Protein AF-A0A6A7LJF3-F1 (afdb_monomer_lite)

Foldseek 3Di:
DLLQLLVQQCVQLVVDPVSFHDLVSSCVRSVDDPVVSVVSQVVCVVVVQFDVDRTHGDPVVVVVNVVVVVVVVVVVVCCVVPVVDDPPPPVVPD

Radius of gyration: 15.18 Å; chains: 1; bounding box: 38×27×36 Å

pLDDT: mean 86.91, std 12.48, range [41.16, 97.69]

Sequence (94 aa):
MYNDILKAIVDEIRHDDDNVAKPTRVQLRSNLAYDKLARYLDELENKRMILQSPLFITEKGKDFLQDYDRISNFILEMGIKYLDLPTDEMKRGV

Secondary structure (DSSP, 8-state):
-HHHHHHHHHHHHHT-TTS-B-HHHHHHHHT--HHHHHHHHHHHHHTTSEETTTBEE-HHHHHHHHHHHHHHHHHHHHHHHHH---TTSGGG--

Structure (mmCIF, N/CA/C/O backbone):
data_AF-A0A6A7LJF3-F1
#
_entry.id   AF-A0A6A7LJF3-F1
#
loop_
_atom_site.group_PDB
_atom_site.id
_atom_site.type_symbol
_atom_site.label_atom_id
_atom_site.label_alt_id
_atom_site.label_comp_id
_atom_site.label_asym_id
_atom_site.label_entity_id
_atom_site.label_seq_id
_atom_site.pdbx_PDB_ins_code
_atom_site.Cartn_x
_atom_site.Cartn_y
_atom_site.Cartn_z
_atom_site.occupancy
_atom_site.B_iso_or_equiv
_atom_site.auth_seq_id
_atom_site.auth_comp_id
_atom_site.auth_asym_id
_atom_site.auth_atom_id
_atom_site.pdbx_PDB_model_num
ATOM 1 N N . MET A 1 1 ? 1.810 -6.028 -5.600 1.00 83.06 1 MET A N 1
ATOM 2 C CA . MET A 1 1 ? 0.611 -6.406 -4.818 1.00 83.06 1 MET A CA 1
ATOM 3 C C . MET A 1 1 ? 0.574 -5.772 -3.427 1.00 83.06 1 MET A C 1
ATOM 5 O O . MET A 1 1 ? -0.306 -4.957 -3.211 1.00 83.06 1 MET A O 1
ATOM 9 N N . TYR A 1 2 ? 1.499 -6.056 -2.490 1.00 91.62 2 TYR A N 1
ATOM 10 C CA . TYR A 1 2 ? 1.509 -5.349 -1.185 1.00 91.62 2 TYR A CA 1
ATOM 11 C C . TYR A 1 2 ? 1.695 -3.834 -1.324 1.00 91.62 2 TYR A C 1
ATOM 13 O O . TYR A 1 2 ? 0.957 -3.072 -0.711 1.00 91.62 2 TYR A O 1
ATOM 21 N N . ASN A 1 3 ? 2.654 -3.413 -2.157 1.00 92.62 3 ASN A N 1
ATOM 22 C CA . ASN A 1 3 ? 2.873 -2.007 -2.493 1.00 92.62 3 ASN A CA 1
ATOM 23 C C . ASN A 1 3 ? 1.579 -1.340 -2.990 1.00 92.62 3 ASN A C 1
ATOM 25 O O . ASN A 1 3 ? 1.212 -0.283 -2.501 1.00 92.62 3 ASN A O 1
ATOM 29 N N . ASP A 1 4 ? 0.856 -1.995 -3.896 1.00 91.62 4 ASP A N 1
ATOM 30 C CA . ASP A 1 4 ? -0.341 -1.431 -4.532 1.00 91.62 4 ASP A CA 1
ATOM 31 C C . ASP A 1 4 ? -1.488 -1.272 -3.526 1.00 91.62 4 ASP A C 1
ATOM 33 O O . ASP A 1 4 ? -2.185 -0.262 -3.531 1.00 91.62 4 ASP A O 1
ATOM 37 N N . ILE A 1 5 ? -1.641 -2.227 -2.600 1.00 94.44 5 ILE A N 1
ATOM 38 C CA . ILE A 1 5 ? -2.603 -2.126 -1.492 1.00 94.44 5 ILE A CA 1
ATOM 39 C C . ILE A 1 5 ? -2.214 -0.984 -0.547 1.00 94.44 5 ILE A C 1
ATOM 41 O O . ILE A 1 5 ? -3.065 -0.179 -0.179 1.00 94.44 5 ILE A O 1
ATOM 45 N N . LEU A 1 6 ? -0.939 -0.885 -0.163 1.00 95.12 6 LEU A N 1
ATOM 46 C CA . LEU A 1 6 ? -0.456 0.176 0.723 1.00 95.12 6 LEU A CA 1
ATOM 47 C C . LEU A 1 6 ? -0.606 1.563 0.079 1.00 95.12 6 LEU A C 1
ATOM 49 O O . LEU A 1 6 ? -1.091 2.480 0.738 1.00 95.12 6 LEU A O 1
ATOM 53 N N . LYS A 1 7 ? -0.278 1.710 -1.213 1.00 94.00 7 LYS A N 1
ATOM 54 C CA . LYS A 1 7 ? -0.521 2.940 -1.986 1.00 94.00 7 LYS A CA 1
ATOM 55 C C . LYS A 1 7 ? -2.013 3.265 -2.044 1.00 94.00 7 LYS A C 1
ATOM 57 O O . LYS A 1 7 ? -2.390 4.386 -1.727 1.00 94.00 7 LYS A O 1
ATOM 62 N N . ALA A 1 8 ? -2.869 2.279 -2.317 1.00 93.38 8 ALA A N 1
ATOM 63 C CA . ALA A 1 8 ? -4.320 2.465 -2.317 1.00 93.38 8 ALA A CA 1
ATOM 64 C C . ALA A 1 8 ? -4.874 2.912 -0.951 1.00 93.38 8 ALA A C 1
ATOM 66 O O . ALA A 1 8 ? -5.791 3.730 -0.915 1.00 93.38 8 ALA A O 1
ATOM 67 N N . ILE A 1 9 ? -4.323 2.411 0.162 1.00 94.00 9 ILE A N 1
ATOM 68 C CA . ILE A 1 9 ? -4.675 2.856 1.521 1.00 94.00 9 ILE A CA 1
ATOM 69 C C . ILE A 1 9 ? -4.261 4.316 1.730 1.00 94.00 9 ILE A C 1
ATOM 71 O O . ILE A 1 9 ? -5.078 5.112 2.184 1.00 94.00 9 ILE A O 1
ATOM 75 N N . VAL A 1 10 ? -3.023 4.685 1.381 1.00 93.38 10 VAL A N 1
ATOM 76 C CA . VAL A 1 10 ? -2.536 6.070 1.513 1.00 93.38 10 VAL A CA 1
ATOM 77 C C . VAL A 1 10 ? -3.355 7.029 0.658 1.00 93.38 10 VAL A C 1
ATOM 79 O O . VAL A 1 10 ? -3.751 8.090 1.136 1.00 93.38 10 VAL A O 1
ATOM 82 N N . ASP A 1 11 ? -3.624 6.661 -0.590 1.00 91.62 11 ASP A N 1
ATOM 83 C CA . ASP A 1 11 ? -4.405 7.487 -1.502 1.00 91.62 11 ASP A CA 1
ATOM 84 C C . ASP A 1 11 ? -5.831 7.656 -0.999 1.00 91.62 11 ASP A C 1
ATOM 86 O O . ASP A 1 11 ? -6.366 8.755 -1.052 1.00 91.62 11 ASP A O 1
ATOM 90 N N . GLU A 1 12 ? -6.449 6.605 -0.469 1.00 90.62 12 GLU A N 1
ATOM 91 C CA . GLU A 1 12 ? -7.785 6.710 0.102 1.00 90.62 12 GLU A CA 1
ATOM 92 C C . GLU A 1 12 ? -7.823 7.649 1.314 1.00 90.62 12 GLU A C 1
ATOM 94 O O . GLU A 1 12 ? -8.673 8.532 1.368 1.00 90.62 12 GLU A O 1
ATOM 99 N N . ILE A 1 13 ? -6.857 7.518 2.224 1.00 89.88 13 ILE A N 1
ATOM 100 C CA . ILE A 1 13 ? -6.717 8.366 3.415 1.00 89.88 13 ILE A CA 1
ATOM 101 C C . ILE A 1 13 ? -6.495 9.837 3.044 1.00 89.88 13 ILE A C 1
ATOM 103 O O . ILE A 1 13 ? -7.044 10.723 3.683 1.00 89.88 13 ILE A O 1
ATOM 107 N N . ARG A 1 14 ? -5.714 10.125 1.995 1.00 85.88 14 ARG A N 1
ATOM 108 C CA . ARG A 1 14 ? -5.443 11.503 1.542 1.00 85.88 14 ARG A CA 1
ATOM 109 C C . ARG A 1 14 ? -6.671 12.230 0.990 1.00 85.88 14 ARG A C 1
ATOM 111 O O . ARG A 1 14 ? -6.650 13.454 0.916 1.00 85.88 14 ARG A O 1
ATOM 118 N N . HIS A 1 15 ? -7.688 11.490 0.552 1.00 78.06 15 HIS A N 1
ATOM 119 C CA . HIS A 1 15 ? -8.908 12.035 -0.046 1.00 78.06 15 HIS A CA 1
ATOM 120 C C . HIS A 1 15 ? -10.125 11.944 0.892 1.00 78.06 15 HIS A C 1
ATOM 122 O O . HIS A 1 15 ? -11.243 12.198 0.442 1.00 78.06 15 HIS A O 1
ATOM 128 N N . ASP A 1 16 ? -9.933 11.544 2.151 1.00 76.31 16 ASP A N 1
ATOM 129 C CA . ASP A 1 16 ? -10.997 11.361 3.140 1.00 76.31 16 ASP A CA 1
ATOM 130 C C . ASP A 1 16 ? -10.637 12.112 4.436 1.00 76.31 16 ASP A C 1
ATOM 132 O O . ASP A 1 16 ? -9.522 11.989 4.943 1.00 76.31 16 ASP A O 1
ATOM 136 N N . ASP A 1 17 ? -11.569 12.909 4.962 1.00 71.69 17 ASP A N 1
ATOM 137 C CA . ASP A 1 17 ? -11.332 13.800 6.109 1.00 71.69 17 ASP A CA 1
ATOM 138 C C . ASP A 1 17 ? -11.076 13.034 7.420 1.00 71.69 17 ASP A C 1
ATOM 140 O O . ASP A 1 17 ? -10.434 13.555 8.335 1.00 71.69 17 ASP A O 1
ATOM 144 N N . ASP A 1 18 ? -11.520 11.775 7.503 1.00 74.88 18 ASP A N 1
ATOM 145 C CA . ASP A 1 18 ? -11.410 10.951 8.712 1.00 74.88 18 ASP A CA 1
ATOM 146 C C . ASP A 1 18 ? -10.030 10.283 8.869 1.00 74.88 18 ASP A C 1
ATOM 148 O O . ASP A 1 18 ? -9.772 9.606 9.866 1.00 74.88 18 ASP A O 1
ATOM 152 N N . ASN A 1 19 ? -9.127 10.452 7.892 1.00 79.06 19 ASN A N 1
ATOM 153 C CA . ASN A 1 19 ? -7.786 9.857 7.862 1.00 79.06 19 ASN A CA 1
ATOM 154 C C . ASN A 1 19 ? -7.788 8.312 8.021 1.00 79.06 19 ASN A C 1
ATOM 156 O O . ASN A 1 19 ? -6.816 7.705 8.480 1.00 79.06 19 ASN A O 1
ATOM 160 N N . VAL A 1 20 ? -8.895 7.671 7.632 1.00 85.94 20 VAL A N 1
ATOM 161 C CA . VAL A 1 20 ? -9.138 6.226 7.703 1.00 85.94 20 VAL A CA 1
ATOM 162 C C . VAL A 1 20 ? -9.517 5.716 6.320 1.00 85.94 20 VAL A C 1
ATOM 164 O O . VAL A 1 20 ? -10.413 6.245 5.666 1.00 85.94 20 VAL A O 1
ATOM 167 N N . ALA A 1 21 ? -8.870 4.641 5.877 1.00 89.25 21 ALA A N 1
ATOM 168 C CA . ALA A 1 21 ? -9.200 4.027 4.604 1.00 89.25 21 ALA A CA 1
ATOM 169 C C . ALA A 1 21 ? -10.475 3.181 4.707 1.00 89.25 21 ALA A C 1
ATOM 171 O O . ALA A 1 21 ? -10.657 2.384 5.628 1.00 89.25 21 ALA A O 1
ATOM 172 N N . LYS A 1 22 ? -11.343 3.279 3.699 1.00 90.25 22 LYS A N 1
ATOM 173 C CA . LYS A 1 22 ? -12.513 2.402 3.561 1.00 90.25 22 LYS A CA 1
ATOM 174 C C . LYS A 1 22 ? -12.110 1.137 2.789 1.00 90.25 22 LYS A C 1
ATOM 176 O O . LYS A 1 22 ? -11.741 1.263 1.617 1.00 90.25 22 LYS A O 1
ATOM 181 N N . PRO A 1 23 ? -12.217 -0.081 3.362 1.00 87.50 23 PRO A N 1
ATOM 182 C CA . PRO A 1 23 ? -11.752 -1.315 2.714 1.00 87.50 23 PRO A CA 1
ATOM 183 C C . PRO A 1 23 ? -12.321 -1.535 1.306 1.00 87.50 23 PRO A C 1
ATOM 185 O O . PRO A 1 23 ? -11.589 -1.909 0.394 1.00 87.50 23 PRO A O 1
ATOM 188 N N . THR A 1 24 ? -13.598 -1.209 1.085 1.00 87.31 24 THR A N 1
ATOM 189 C CA . THR A 1 24 ? -14.241 -1.303 -0.237 1.00 87.31 24 THR A CA 1
ATOM 190 C C . THR A 1 24 ? -13.601 -0.372 -1.272 1.00 87.31 24 THR A C 1
ATOM 192 O O . THR A 1 24 ? -13.458 -0.745 -2.434 1.00 87.31 24 THR A O 1
ATOM 195 N N . ARG A 1 25 ? -13.172 0.835 -0.874 1.00 88.88 25 ARG A N 1
ATOM 196 C CA . ARG A 1 25 ? -12.506 1.789 -1.781 1.00 88.88 25 ARG A CA 1
ATOM 197 C C . ARG A 1 25 ? -11.065 1.362 -2.064 1.00 88.88 25 ARG A C 1
ATOM 199 O O . ARG A 1 25 ? -10.633 1.427 -3.212 1.00 88.88 25 ARG A O 1
ATOM 206 N N . VAL A 1 26 ? -10.369 0.816 -1.065 1.00 90.31 26 VAL A N 1
ATOM 207 C CA . VAL A 1 26 ? -9.046 0.189 -1.239 1.00 90.31 26 VAL A CA 1
ATOM 208 C C . VAL A 1 26 ? -9.118 -1.007 -2.191 1.00 90.31 26 VAL A C 1
ATOM 210 O O . VAL A 1 26 ? -8.249 -1.160 -3.048 1.00 90.31 26 VAL A O 1
ATOM 213 N N . GLN A 1 27 ? -10.169 -1.826 -2.109 1.00 89.12 27 GLN A N 1
ATOM 214 C CA . GLN A 1 27 ? -10.385 -2.947 -3.025 1.00 89.12 27 GLN A CA 1
ATOM 215 C C . GLN A 1 27 ? -10.499 -2.489 -4.482 1.00 89.12 27 GLN A C 1
ATOM 217 O O . GLN A 1 27 ? -9.810 -3.021 -5.351 1.00 89.12 27 GLN A O 1
ATOM 222 N N . LEU A 1 28 ? -11.342 -1.483 -4.741 1.00 86.00 28 LEU A N 1
ATOM 223 C CA . LEU A 1 28 ? -11.538 -0.937 -6.086 1.00 86.00 28 LEU A CA 1
ATOM 224 C C . LEU A 1 28 ? -10.236 -0.360 -6.655 1.00 86.00 28 LEU A C 1
ATOM 226 O O . LEU A 1 28 ? -9.922 -0.594 -7.818 1.00 86.00 28 LEU A O 1
ATOM 230 N N . ARG A 1 29 ? -9.459 0.349 -5.828 1.00 86.25 29 ARG A N 1
ATOM 231 C CA . ARG A 1 29 ? -8.180 0.963 -6.227 1.00 86.25 29 ARG A CA 1
ATOM 232 C C . ARG A 1 29 ? -7.067 -0.056 -6.466 1.00 86.25 29 ARG A C 1
ATOM 234 O O . ARG A 1 29 ? -6.261 0.134 -7.364 1.00 86.25 29 ARG A O 1
ATOM 241 N N . SER A 1 30 ? -7.023 -1.127 -5.678 1.00 83.81 30 SER A N 1
ATOM 242 C CA . SER A 1 30 ? -6.004 -2.179 -5.809 1.00 83.81 30 SER A CA 1
ATOM 243 C C . SER A 1 30 ? -6.317 -3.202 -6.907 1.00 83.81 30 SER A C 1
ATOM 245 O O . SER A 1 30 ? -5.466 -4.036 -7.209 1.00 83.81 30 SER A O 1
ATOM 247 N N . ASN A 1 31 ? -7.510 -3.144 -7.517 1.00 86.50 31 ASN A N 1
ATOM 248 C CA . ASN A 1 31 ? -7.978 -4.086 -8.540 1.00 86.50 31 ASN A CA 1
ATOM 249 C C . ASN A 1 31 ? -7.879 -5.560 -8.089 1.00 86.50 31 ASN A C 1
ATOM 251 O O . ASN A 1 31 ? -7.499 -6.453 -8.851 1.00 86.50 31 ASN A O 1
ATOM 255 N N . LEU A 1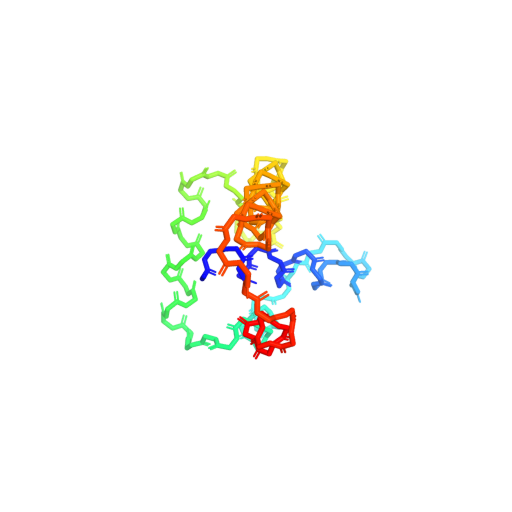 32 ? -8.192 -5.819 -6.815 1.00 87.44 32 LEU A N 1
ATOM 256 C CA . LEU A 1 32 ? -8.144 -7.154 -6.220 1.00 87.44 32 LEU A CA 1
ATOM 257 C C . LEU A 1 32 ? -9.543 -7.713 -5.959 1.00 87.44 32 LEU A C 1
ATOM 259 O O . LEU A 1 32 ? -10.476 -7.009 -5.567 1.00 87.44 32 LEU A O 1
ATOM 263 N N . ALA A 1 33 ? -9.664 -9.031 -6.113 1.00 90.19 33 ALA A N 1
ATOM 264 C CA . ALA A 1 33 ? -10.790 -9.772 -5.562 1.00 90.19 33 ALA A CA 1
ATOM 265 C C . ALA A 1 33 ? -10.780 -9.680 -4.023 1.00 90.19 33 ALA A C 1
ATOM 267 O O . ALA A 1 33 ? -9.717 -9.574 -3.405 1.00 90.19 33 ALA A O 1
ATOM 268 N N . TYR A 1 34 ? -11.965 -9.710 -3.412 1.00 88.12 34 TYR A N 1
ATOM 269 C CA . TYR A 1 34 ? -12.131 -9.480 -1.973 1.00 88.12 34 TYR A CA 1
ATOM 270 C C . TYR A 1 34 ? -11.364 -10.494 -1.111 1.00 88.12 34 TYR A C 1
ATOM 272 O O . TYR A 1 34 ? -10.690 -10.107 -0.162 1.00 88.12 34 TYR A O 1
ATOM 280 N N . ASP A 1 35 ? -11.411 -11.778 -1.470 1.00 91.31 35 ASP A N 1
ATOM 281 C CA . ASP A 1 35 ? -10.700 -12.866 -0.788 1.00 91.31 35 ASP A CA 1
ATOM 282 C C . ASP A 1 35 ? -9.180 -12.644 -0.773 1.00 91.31 35 ASP A C 1
ATOM 284 O O . ASP A 1 35 ? -8.514 -12.838 0.246 1.00 91.31 35 ASP A O 1
ATOM 288 N N . LYS A 1 36 ? -8.630 -12.174 -1.898 1.00 92.00 36 LYS A N 1
ATOM 289 C CA . LYS A 1 36 ? -7.215 -11.818 -2.005 1.00 92.00 36 LYS A CA 1
ATOM 290 C C . LYS A 1 36 ? -6.890 -10.598 -1.158 1.00 92.00 36 LYS A C 1
ATOM 292 O O . LYS A 1 36 ? -5.884 -10.624 -0.456 1.00 92.00 36 LYS A O 1
ATOM 297 N N . LEU A 1 37 ? -7.717 -9.552 -1.220 1.00 92.88 37 LEU A N 1
ATOM 298 C CA . LEU A 1 37 ? -7.509 -8.353 -0.412 1.00 92.88 37 LEU A CA 1
ATOM 299 C C . LEU A 1 37 ? -7.506 -8.697 1.079 1.00 92.88 37 LEU A C 1
ATOM 301 O O . LEU A 1 37 ? -6.556 -8.329 1.758 1.00 92.88 37 LEU A O 1
ATOM 305 N N . ALA A 1 38 ? -8.513 -9.428 1.563 1.00 93.06 38 ALA A N 1
ATOM 306 C CA . ALA A 1 38 ? -8.631 -9.818 2.966 1.00 93.06 38 ALA A CA 1
ATOM 307 C C . ALA A 1 38 ? -7.372 -10.551 3.450 1.00 93.06 38 ALA A C 1
ATOM 309 O O . ALA A 1 38 ? -6.741 -10.121 4.412 1.00 93.06 38 ALA A O 1
ATOM 310 N N . ARG A 1 39 ? -6.916 -11.564 2.699 1.00 95.44 39 ARG A N 1
ATOM 311 C CA . ARG A 1 39 ? -5.671 -12.277 3.016 1.00 95.44 39 ARG A CA 1
ATOM 312 C C . ARG A 1 39 ? -4.463 -11.337 3.086 1.00 95.44 39 ARG A C 1
ATOM 314 O O . ARG A 1 39 ? -3.628 -11.466 3.977 1.00 95.44 39 ARG A O 1
ATOM 321 N N . TYR A 1 40 ? -4.342 -10.401 2.146 1.00 95.25 40 TYR A N 1
ATOM 322 C CA . TYR A 1 40 ? -3.214 -9.472 2.137 1.00 95.25 40 TYR A CA 1
ATOM 323 C C . TYR A 1 40 ? -3.282 -8.421 3.242 1.00 95.25 40 TYR A C 1
ATOM 325 O O . TYR A 1 40 ? -2.228 -8.028 3.739 1.00 95.25 40 TYR A O 1
ATOM 333 N N . LEU A 1 41 ? -4.475 -7.989 3.653 1.00 95.38 41 LEU A N 1
ATOM 334 C CA . LEU A 1 41 ? -4.639 -7.124 4.820 1.00 95.38 41 LEU A CA 1
ATOM 335 C C . LEU A 1 41 ? -4.175 -7.848 6.089 1.00 95.38 41 LEU A C 1
ATOM 337 O O . LEU A 1 41 ? -3.346 -7.300 6.815 1.00 95.38 41 LEU A O 1
ATOM 341 N N . ASP A 1 42 ? -4.572 -9.108 6.279 1.00 96.44 42 ASP A N 1
ATOM 342 C CA . ASP A 1 42 ? -4.123 -9.917 7.420 1.00 96.44 42 ASP A CA 1
ATOM 343 C C . ASP A 1 42 ? -2.596 -10.074 7.441 1.00 96.44 42 ASP A C 1
ATOM 345 O O . ASP A 1 42 ? -1.941 -9.939 8.475 1.00 96.44 42 ASP A O 1
ATOM 349 N N . GLU A 1 43 ? -1.979 -10.330 6.288 1.00 97.31 43 GLU A N 1
ATOM 350 C CA . GLU A 1 43 ? -0.523 -10.433 6.181 1.00 97.31 43 GLU A CA 1
ATOM 351 C C . GLU A 1 43 ? 0.189 -9.099 6.464 1.00 97.31 43 GLU A C 1
ATOM 353 O O . GLU A 1 43 ? 1.236 -9.086 7.120 1.00 97.31 43 GLU A O 1
ATOM 358 N N . LEU A 1 44 ? -0.355 -7.975 5.988 1.00 96.94 44 LEU A N 1
ATOM 359 C CA . LEU A 1 44 ? 0.196 -6.636 6.223 1.00 96.94 44 LEU A CA 1
ATOM 360 C C . LEU A 1 44 ? 0.069 -6.215 7.692 1.00 96.94 44 LEU A C 1
ATOM 362 O O . LEU A 1 44 ? 0.999 -5.613 8.239 1.00 96.94 44 LEU A O 1
ATOM 366 N N . GLU A 1 45 ? -1.035 -6.565 8.346 1.00 97.19 45 GLU A N 1
ATOM 367 C CA . GLU A 1 45 ? -1.244 -6.334 9.774 1.00 97.19 45 GLU A CA 1
ATOM 368 C C . GLU A 1 45 ? -0.293 -7.186 10.619 1.00 97.19 45 GLU A C 1
ATOM 370 O O . GLU A 1 45 ? 0.403 -6.661 11.489 1.00 97.19 45 GLU A O 1
ATOM 375 N N . ASN A 1 46 ? -0.135 -8.472 10.287 1.00 97.69 46 ASN A N 1
ATOM 376 C CA . ASN A 1 46 ? 0.860 -9.345 10.921 1.00 97.69 46 ASN A CA 1
ATOM 377 C C . ASN A 1 46 ? 2.294 -8.809 10.759 1.00 97.69 46 ASN A C 1
ATOM 379 O O . ASN A 1 46 ? 3.138 -8.947 11.648 1.00 97.69 46 ASN A O 1
ATOM 383 N N . LYS A 1 47 ? 2.580 -8.137 9.637 1.00 96.94 47 LYS A N 1
ATOM 384 C CA . LYS A 1 47 ? 3.851 -7.438 9.391 1.00 96.94 47 LYS A CA 1
ATOM 385 C C . LYS A 1 47 ? 3.931 -6.065 10.066 1.00 96.94 47 LYS A C 1
ATOM 387 O O . LYS A 1 47 ? 4.994 -5.441 9.995 1.00 96.94 47 LYS A O 1
ATOM 392 N N . ARG A 1 48 ? 2.881 -5.612 10.757 1.00 97.44 48 ARG A N 1
ATOM 393 C CA . ARG A 1 48 ? 2.745 -4.297 11.411 1.00 97.44 48 ARG A CA 1
ATOM 394 C C . ARG A 1 48 ? 2.848 -3.114 10.447 1.00 97.44 48 ARG A C 1
ATOM 396 O O . ARG A 1 48 ? 3.323 -2.048 10.831 1.00 97.44 48 ARG A O 1
ATOM 403 N N . MET A 1 49 ? 2.475 -3.312 9.186 1.00 97.50 49 MET A N 1
ATOM 404 C CA . MET A 1 49 ? 2.483 -2.266 8.153 1.00 97.50 49 MET A CA 1
ATOM 405 C C . MET A 1 49 ? 1.164 -1.491 8.110 1.00 97.50 49 MET A C 1
ATOM 407 O O . MET A 1 49 ? 1.132 -0.340 7.683 1.00 97.50 49 MET A O 1
ATOM 411 N N . ILE A 1 50 ? 0.088 -2.115 8.580 1.00 97.19 50 ILE A N 1
ATOM 412 C CA . ILE A 1 50 ? -1.233 -1.510 8.733 1.00 97.19 50 ILE A CA 1
ATOM 413 C C . ILE A 1 50 ? -1.807 -1.888 10.097 1.00 97.19 50 ILE A C 1
ATOM 415 O O . I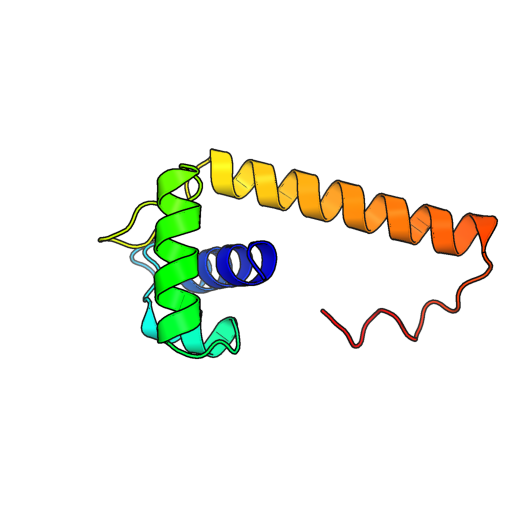LE A 1 50 ? -1.302 -2.801 10.755 1.00 97.19 50 ILE A O 1
ATOM 419 N N . LEU A 1 51 ? -2.878 -1.207 10.477 1.00 95.38 51 LEU A N 1
ATOM 420 C CA . LEU A 1 51 ? -3.805 -1.639 11.514 1.00 95.38 51 LEU A CA 1
ATOM 421 C C . LEU A 1 51 ? -5.190 -1.771 10.885 1.00 95.38 51 LEU A C 1
ATOM 423 O O . LEU A 1 51 ? -5.562 -0.935 10.059 1.00 95.38 51 LEU A O 1
ATOM 427 N N . GLN A 1 52 ? -5.909 -2.843 11.219 1.00 92.62 52 GLN A N 1
ATOM 428 C CA . GLN A 1 52 ? -7.282 -3.052 10.772 1.00 92.62 52 GLN A CA 1
ATOM 429 C C . GLN A 1 52 ? -8.271 -2.553 11.835 1.00 92.62 52 GLN A C 1
ATOM 431 O O . GLN A 1 52 ? -8.055 -2.708 13.032 1.00 92.62 52 GLN A O 1
ATOM 436 N N . SER A 1 53 ? -9.403 -2.001 11.387 1.00 87.50 53 SER A N 1
ATOM 437 C CA . SER A 1 53 ? -10.518 -1.548 12.240 1.00 87.50 53 SER A CA 1
ATOM 438 C C . SER A 1 53 ? -10.168 -0.455 13.276 1.00 87.50 53 SER A C 1
ATOM 440 O O . SER A 1 53 ? -10.176 -0.724 14.478 1.00 87.50 53 SER A O 1
ATOM 442 N N . PRO A 1 54 ? -9.946 0.808 12.860 1.00 88.25 54 PRO A N 1
ATOM 443 C CA . PRO A 1 54 ? -10.064 1.338 11.498 1.00 88.25 54 PRO A CA 1
ATOM 444 C C . PRO A 1 54 ? -8.861 0.983 10.616 1.00 88.25 54 PRO A C 1
ATOM 446 O O . PRO A 1 54 ? -7.776 0.740 11.126 1.00 88.25 54 PRO A O 1
ATOM 449 N N . LEU A 1 55 ? -9.044 0.934 9.291 1.00 92.69 55 LEU A N 1
ATOM 450 C CA . LEU A 1 55 ? -7.950 0.623 8.368 1.00 92.69 55 LEU A CA 1
ATOM 451 C C . LEU A 1 55 ? -7.047 1.849 8.184 1.00 92.69 55 LEU A C 1
ATOM 453 O O . LEU A 1 55 ? -7.455 2.833 7.568 1.00 92.69 55 LEU A O 1
ATOM 457 N N . PHE A 1 56 ? -5.814 1.778 8.676 1.00 93.12 56 PHE A N 1
ATOM 458 C CA . PHE A 1 56 ? -4.811 2.822 8.464 1.00 93.12 56 PHE A CA 1
ATOM 459 C C . PHE A 1 56 ? -3.401 2.256 8.306 1.00 93.12 56 PHE A C 1
ATOM 461 O O . PHE A 1 56 ? -3.093 1.147 8.743 1.00 93.12 56 PHE A O 1
ATOM 468 N N . ILE A 1 57 ? -2.535 3.036 7.659 1.00 95.19 57 ILE A N 1
ATOM 469 C CA . ILE A 1 57 ? -1.125 2.692 7.470 1.00 95.19 57 ILE A CA 1
ATOM 470 C C . ILE A 1 57 ? -0.302 3.103 8.696 1.00 95.19 57 ILE A C 1
ATOM 472 O O . ILE A 1 57 ? -0.487 4.190 9.245 1.00 95.19 57 ILE A O 1
ATOM 476 N N . THR A 1 58 ? 0.627 2.251 9.122 1.00 96.62 58 THR A N 1
ATOM 477 C CA . THR A 1 58 ? 1.576 2.581 10.195 1.00 96.62 58 THR A CA 1
ATOM 478 C C . THR A 1 58 ? 2.798 3.311 9.633 1.00 96.62 58 THR A C 1
ATOM 480 O O . THR A 1 58 ? 3.031 3.306 8.424 1.00 96.62 58 THR A O 1
ATOM 483 N N . GLU A 1 59 ? 3.640 3.880 10.498 1.00 96.69 59 GLU A N 1
ATOM 484 C CA . GLU A 1 59 ? 4.937 4.433 10.071 1.00 96.69 59 GLU A CA 1
ATOM 485 C C . GLU A 1 59 ? 5.797 3.380 9.360 1.00 96.69 59 GLU A C 1
ATOM 487 O O . GLU A 1 59 ? 6.295 3.626 8.270 1.00 96.69 59 GLU A O 1
ATOM 492 N N . LYS A 1 60 ? 5.831 2.142 9.872 1.00 97.56 60 LYS A N 1
ATOM 493 C CA . LYS A 1 60 ? 6.528 1.032 9.207 1.00 97.56 60 LYS A CA 1
ATOM 494 C C . LYS A 1 60 ? 5.993 0.755 7.795 1.00 97.56 60 LYS A C 1
ATOM 496 O O . LYS A 1 60 ? 6.754 0.381 6.906 1.00 97.56 60 LYS A O 1
ATOM 501 N N . GLY A 1 61 ? 4.681 0.882 7.588 1.00 97.06 61 GLY A N 1
ATOM 502 C CA . GLY A 1 61 ? 4.079 0.752 6.261 1.00 97.06 61 GLY A CA 1
ATOM 503 C C . GLY A 1 61 ? 4.520 1.86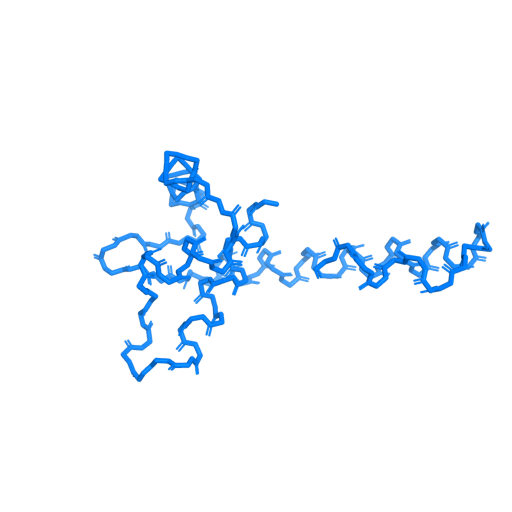6 5.310 1.00 97.06 61 GLY A C 1
ATOM 504 O O . GLY A 1 61 ? 4.764 1.599 4.134 1.00 97.06 61 GLY A O 1
ATOM 505 N N . LYS A 1 62 ? 4.670 3.095 5.817 1.00 95.94 62 LYS A N 1
ATOM 506 C CA . LYS A 1 62 ? 5.183 4.238 5.045 1.00 95.94 62 LYS A CA 1
ATOM 507 C C . LYS A 1 62 ? 6.664 4.074 4.704 1.00 95.94 62 LYS A C 1
ATOM 509 O O . LYS A 1 62 ? 7.024 4.267 3.546 1.00 95.94 62 LYS A O 1
ATOM 514 N N . ASP A 1 63 ? 7.482 3.643 5.663 1.00 97.19 63 ASP A N 1
ATOM 515 C CA . ASP A 1 63 ? 8.906 3.355 5.447 1.00 97.19 63 ASP A CA 1
ATOM 516 C C . ASP A 1 63 ? 9.087 2.314 4.336 1.00 97.19 63 ASP A C 1
ATOM 518 O O . ASP A 1 63 ? 9.877 2.498 3.413 1.00 97.19 63 ASP A O 1
ATOM 522 N N . PHE A 1 64 ? 8.273 1.251 4.360 1.00 96.69 64 PHE A N 1
ATOM 523 C CA . PHE A 1 64 ? 8.280 0.237 3.309 1.00 96.69 64 PHE A CA 1
ATOM 524 C C . PHE A 1 64 ? 7.976 0.820 1.922 1.00 96.69 64 PHE A C 1
ATOM 526 O O . PHE A 1 64 ? 8.641 0.452 0.956 1.00 96.69 64 PHE A O 1
ATOM 533 N N . LEU A 1 65 ? 6.986 1.714 1.803 1.00 95.38 65 LEU A N 1
ATOM 534 C CA . LEU A 1 65 ? 6.673 2.369 0.528 1.00 95.38 65 LEU A CA 1
ATOM 535 C C . LEU A 1 65 ? 7.848 3.217 0.029 1.00 95.38 65 LEU A C 1
ATOM 537 O O . LEU A 1 65 ? 8.184 3.164 -1.152 1.00 95.38 65 LEU A O 1
ATOM 541 N N . GLN A 1 66 ? 8.501 3.954 0.929 1.00 95.50 66 GLN A N 1
ATOM 542 C CA . GLN A 1 66 ? 9.660 4.775 0.588 1.00 95.50 66 GLN A CA 1
ATOM 543 C C . GLN A 1 66 ? 10.840 3.922 0.101 1.00 95.50 66 GLN A C 1
ATOM 545 O O . GLN A 1 66 ? 11.457 4.242 -0.918 1.00 95.50 66 GLN A O 1
ATOM 550 N N . ASP A 1 67 ? 11.134 2.823 0.794 1.00 95.62 67 ASP A N 1
ATOM 551 C CA . ASP A 1 67 ? 12.185 1.887 0.394 1.00 95.62 67 ASP A CA 1
ATOM 552 C C . ASP A 1 67 ? 11.856 1.209 -0.939 1.00 95.62 67 ASP A C 1
ATOM 554 O O . ASP A 1 67 ? 12.728 1.069 -1.802 1.00 95.62 67 ASP A O 1
ATOM 558 N N . TYR A 1 68 ? 10.593 0.828 -1.140 1.00 93.88 68 TYR A N 1
ATOM 559 C CA . TYR A 1 68 ? 10.128 0.223 -2.383 1.00 93.88 68 TYR A CA 1
ATOM 560 C C . TYR A 1 68 ? 10.315 1.168 -3.575 1.00 93.88 68 TYR A C 1
ATOM 562 O O . TYR A 1 68 ? 10.873 0.762 -4.598 1.00 93.88 68 TYR A O 1
ATOM 570 N N . ASP A 1 69 ? 9.904 2.432 -3.442 1.00 92.19 69 ASP A N 1
ATOM 571 C CA . ASP A 1 69 ? 10.075 3.443 -4.488 1.00 92.19 69 ASP A CA 1
ATOM 572 C C . ASP A 1 69 ? 11.565 3.724 -4.746 1.00 92.19 69 ASP A C 1
ATOM 574 O O . ASP A 1 69 ? 11.990 3.807 -5.900 1.00 92.19 69 ASP A O 1
ATOM 578 N N . ARG A 1 70 ? 12.398 3.782 -3.697 1.00 94.12 70 ARG A N 1
ATOM 579 C CA . ARG A 1 70 ? 13.853 3.960 -3.831 1.00 94.12 70 ARG A CA 1
ATOM 580 C C . ARG A 1 70 ? 14.502 2.826 -4.625 1.00 94.12 70 ARG A C 1
ATOM 582 O O . ARG A 1 70 ? 15.302 3.091 -5.521 1.00 94.12 70 ARG A O 1
ATOM 589 N N . ILE A 1 71 ? 14.177 1.574 -4.302 1.00 93.38 71 ILE A N 1
ATOM 590 C CA . ILE A 1 71 ? 14.719 0.400 -5.000 1.00 93.38 71 ILE A CA 1
ATOM 591 C C . ILE A 1 71 ? 14.214 0.362 -6.445 1.00 93.38 71 ILE A C 1
ATOM 593 O O . ILE A 1 71 ? 14.999 0.116 -7.359 1.00 93.38 71 ILE A O 1
ATOM 597 N N . SER A 1 72 ? 12.929 0.647 -6.664 1.00 90.25 72 SER A N 1
ATOM 598 C CA . SER A 1 72 ? 12.325 0.651 -8.001 1.00 90.25 72 SER A CA 1
ATOM 599 C C . SER A 1 72 ? 12.978 1.693 -8.911 1.00 90.25 72 SER A C 1
ATOM 601 O O . SER A 1 72 ? 13.349 1.377 -10.041 1.00 90.25 72 SER A O 1
ATOM 603 N N . ASN A 1 73 ? 13.203 2.905 -8.396 1.00 91.00 73 ASN A N 1
ATOM 604 C CA . ASN A 1 73 ? 13.897 3.965 -9.124 1.00 91.00 73 ASN A CA 1
ATOM 605 C C . ASN A 1 73 ? 15.349 3.588 -9.428 1.00 91.00 73 ASN A C 1
ATOM 607 O O . ASN A 1 73 ? 15.802 3.772 -10.553 1.00 91.00 73 ASN A O 1
ATOM 611 N N . PHE A 1 74 ? 16.060 2.991 -8.469 1.00 92.31 74 PHE A N 1
ATOM 612 C CA . PHE A 1 74 ? 17.427 2.527 -8.697 1.00 92.31 74 PHE A CA 1
ATOM 613 C C . PHE A 1 74 ? 17.504 1.467 -9.806 1.00 92.31 74 PHE A C 1
ATOM 615 O O . PHE A 1 74 ? 18.359 1.552 -10.686 1.00 92.31 74 PHE A O 1
ATOM 622 N N . ILE A 1 75 ? 16.601 0.481 -9.804 1.00 90.69 75 ILE A N 1
ATOM 623 C CA . ILE A 1 75 ? 16.542 -0.544 -10.858 1.00 90.69 75 ILE A CA 1
ATOM 624 C C . ILE A 1 75 ? 16.283 0.104 -12.222 1.00 90.69 75 ILE A C 1
ATOM 626 O O . ILE A 1 75 ? 16.938 -0.256 -13.2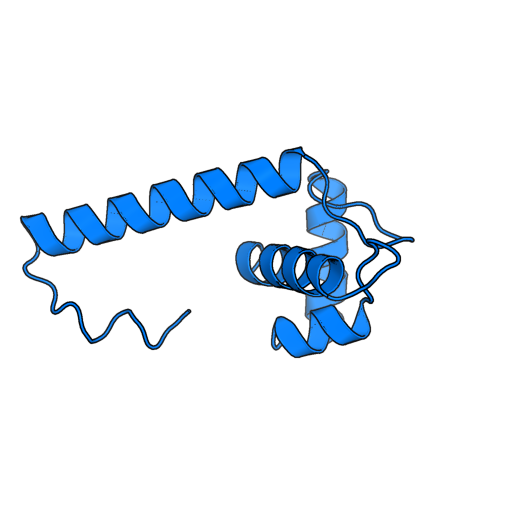00 1.00 90.69 75 ILE A O 1
ATOM 630 N N . LEU A 1 76 ? 15.368 1.076 -12.282 1.00 87.31 76 LEU A N 1
ATOM 631 C CA . LEU A 1 76 ? 15.062 1.810 -13.507 1.00 87.31 76 LEU A CA 1
ATOM 632 C C . LEU A 1 76 ? 16.283 2.584 -14.024 1.00 87.31 76 LEU A C 1
ATOM 634 O O . LEU A 1 76 ? 16.638 2.457 -15.194 1.00 87.31 76 LEU A O 1
ATOM 638 N N . GLU A 1 77 ? 16.957 3.338 -13.157 1.00 89.44 77 GLU A N 1
ATOM 639 C CA . GLU A 1 77 ? 18.168 4.090 -13.502 1.00 89.44 77 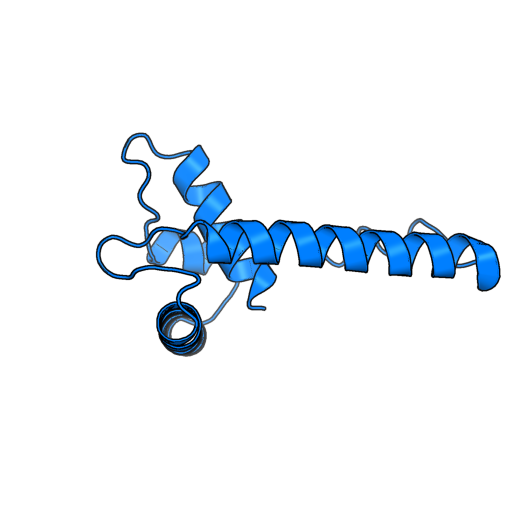GLU A CA 1
ATOM 640 C C . GLU A 1 77 ? 19.282 3.173 -14.019 1.00 89.44 77 GLU A C 1
ATOM 642 O O . GLU A 1 77 ? 19.927 3.478 -15.023 1.00 89.44 77 GLU A O 1
ATOM 647 N N . MET A 1 78 ? 19.487 2.023 -13.372 1.00 90.00 78 MET A N 1
ATOM 648 C CA . MET A 1 78 ? 20.465 1.026 -13.807 1.00 90.00 78 MET A CA 1
ATOM 649 C C . MET A 1 78 ? 20.090 0.409 -15.160 1.00 90.00 78 MET A C 1
ATOM 651 O O . MET A 1 78 ? 20.958 0.238 -16.015 1.00 90.00 78 MET A O 1
ATOM 655 N N . GLY A 1 79 ? 18.809 0.110 -15.381 1.00 87.56 79 GLY A N 1
ATOM 656 C CA . GLY A 1 79 ? 18.314 -0.404 -16.656 1.00 87.56 79 GLY A CA 1
ATOM 657 C C . GLY A 1 79 ? 18.516 0.586 -17.804 1.00 87.56 79 GLY A C 1
ATOM 658 O O . GLY A 1 79 ? 19.023 0.212 -18.856 1.00 87.56 79 GLY A O 1
ATOM 659 N N . ILE A 1 80 ? 18.215 1.865 -17.580 1.00 84.56 80 ILE A N 1
ATOM 660 C CA . ILE A 1 80 ? 18.456 2.924 -18.570 1.00 84.56 80 ILE A CA 1
ATOM 661 C C . ILE A 1 80 ? 19.957 3.068 -18.840 1.00 84.56 80 ILE A C 1
ATOM 663 O O . ILE A 1 80 ? 20.381 3.120 -19.989 1.00 84.56 80 ILE A O 1
ATOM 667 N N . LYS A 1 81 ? 20.779 3.110 -17.787 1.00 83.50 81 LYS A N 1
ATOM 668 C CA . LYS A 1 81 ? 22.209 3.416 -17.909 1.00 83.50 81 LYS A CA 1
ATOM 669 C C . LYS A 1 81 ? 23.035 2.295 -18.542 1.00 83.50 81 LYS A C 1
ATOM 671 O O . LYS A 1 81 ? 24.036 2.589 -19.189 1.00 83.50 81 LYS A O 1
ATOM 676 N N . TYR A 1 82 ? 22.675 1.035 -18.307 1.00 84.06 82 TYR A N 1
ATOM 677 C CA . TYR A 1 82 ? 23.518 -0.106 -18.683 1.00 84.06 82 TYR A CA 1
ATOM 678 C C . TYR A 1 82 ? 22.866 -1.078 -19.666 1.00 84.06 82 TYR A C 1
ATOM 680 O O . TYR A 1 82 ? 23.576 -1.910 -20.225 1.00 84.06 82 TYR A O 1
ATOM 688 N N . LEU A 1 83 ? 21.548 -1.002 -19.869 1.00 79.75 83 LEU A N 1
ATOM 689 C CA . LEU A 1 83 ? 20.804 -1.936 -20.722 1.00 79.75 83 LEU A CA 1
ATOM 690 C C . LEU A 1 83 ? 20.077 -1.244 -21.888 1.00 79.75 83 LEU A C 1
ATOM 692 O O . LEU A 1 83 ? 19.383 -1.929 -22.632 1.00 79.75 83 LEU A O 1
ATOM 696 N N . ASP A 1 84 ? 20.243 0.077 -22.054 1.00 72.94 84 ASP A N 1
ATOM 697 C CA . ASP A 1 84 ? 19.657 0.889 -23.139 1.00 72.94 84 ASP A CA 1
ATOM 698 C C . ASP A 1 84 ? 18.140 0.647 -23.318 1.00 72.94 84 ASP A C 1
ATOM 700 O O . ASP A 1 84 ? 17.598 0.595 -24.424 1.00 72.94 84 ASP A O 1
ATOM 704 N N . LEU A 1 85 ? 17.436 0.445 -22.196 1.00 69.25 85 LEU A N 1
ATOM 705 C CA . LEU A 1 85 ? 16.007 0.142 -22.205 1.00 69.25 85 LEU A CA 1
ATOM 706 C C . LEU A 1 85 ? 15.192 1.383 -22.616 1.00 69.25 85 LEU A C 1
ATOM 708 O 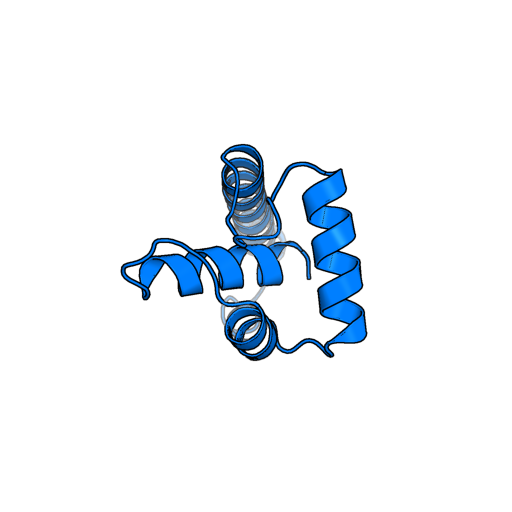O . LEU A 1 85 ? 15.367 2.452 -22.018 1.00 69.25 85 LEU A O 1
ATOM 712 N N . PRO A 1 86 ? 14.264 1.264 -23.588 1.00 64.75 86 PRO A N 1
ATOM 713 C CA . PRO A 1 86 ? 13.437 2.381 -24.022 1.00 64.75 86 PRO A CA 1
ATOM 714 C C . PRO A 1 86 ? 12.506 2.836 -22.891 1.00 64.75 86 PRO A C 1
ATOM 716 O O . PRO A 1 86 ? 11.770 2.052 -22.294 1.00 64.75 86 PRO A O 1
ATOM 719 N N . THR A 1 87 ? 12.522 4.138 -22.609 1.00 62.06 87 THR A N 1
ATOM 720 C CA . THR A 1 87 ? 11.858 4.752 -21.445 1.00 62.06 87 THR A CA 1
ATOM 721 C C . THR A 1 87 ? 10.319 4.714 -21.518 1.00 62.06 87 THR A C 1
ATOM 723 O O . THR A 1 87 ? 9.649 4.928 -20.507 1.00 62.06 87 THR A O 1
ATOM 726 N N . ASP A 1 88 ? 9.746 4.426 -22.693 1.00 59.84 88 ASP A N 1
ATOM 727 C CA . ASP A 1 88 ? 8.303 4.500 -22.964 1.00 59.84 88 ASP A CA 1
ATOM 728 C C . ASP A 1 88 ? 7.503 3.236 -22.598 1.00 59.84 88 ASP A C 1
ATOM 730 O O . ASP A 1 88 ? 6.304 3.334 -22.327 1.00 59.84 88 ASP A O 1
ATOM 734 N N . GLU A 1 89 ? 8.123 2.054 -22.519 1.00 54.12 89 GLU A N 1
ATOM 735 C CA . GLU A 1 89 ? 7.376 0.810 -22.252 1.00 54.12 89 GLU A CA 1
ATOM 736 C C . GLU A 1 89 ? 7.062 0.587 -20.763 1.00 54.12 89 GLU A C 1
ATOM 738 O O . GLU A 1 89 ? 6.127 -0.136 -20.420 1.00 54.12 89 GLU A O 1
ATOM 743 N N . MET A 1 90 ? 7.775 1.258 -19.853 1.00 57.50 90 MET A N 1
ATOM 744 C CA . MET A 1 90 ? 7.664 0.996 -18.410 1.00 57.50 90 MET A CA 1
ATOM 745 C C . MET A 1 90 ? 6.626 1.866 -17.677 1.00 57.50 90 MET A C 1
ATOM 747 O O . MET A 1 90 ? 6.270 1.555 -16.544 1.00 57.50 90 MET A O 1
ATOM 751 N N . LYS A 1 91 ? 6.070 2.914 -18.310 1.00 50.25 91 LYS A N 1
ATOM 752 C CA . LYS A 1 91 ? 5.016 3.769 -17.711 1.00 50.25 91 LYS A CA 1
ATOM 753 C C . LYS A 1 91 ? 3.599 3.188 -17.796 1.00 50.25 91 LYS A C 1
ATOM 755 O O . LYS A 1 91 ? 2.678 3.762 -17.226 1.00 50.25 91 LYS A O 1
ATOM 760 N N . ARG A 1 92 ? 3.399 2.081 -18.519 1.00 44.72 92 ARG A N 1
ATOM 761 C CA . ARG A 1 92 ? 2.074 1.463 -18.727 1.00 44.72 92 ARG A CA 1
ATOM 762 C C . ARG A 1 92 ? 1.742 0.324 -17.755 1.00 44.72 92 ARG A C 1
ATOM 764 O O . ARG A 1 92 ? 0.674 -0.265 -17.881 1.00 44.72 92 ARG A O 1
ATOM 771 N N . GLY A 1 93 ? 2.634 0.009 -16.816 1.00 51.78 93 GLY A N 1
ATOM 772 C CA . GLY A 1 93 ? 2.512 -1.158 -15.934 1.00 51.78 93 GLY A CA 1
ATOM 773 C C . GLY A 1 93 ? 2.525 -0.866 -14.433 1.00 51.78 93 GLY A C 1
ATOM 774 O O . GLY A 1 93 ? 2.839 -1.784 -13.678 1.00 51.78 93 GLY A O 1
ATOM 775 N N . VAL A 1 94 ? 2.232 0.369 -14.004 1.00 41.16 94 VAL A N 1
ATOM 776 C CA . VAL A 1 94 ? 2.133 0.751 -12.581 1.00 41.16 94 VAL A CA 1
ATOM 777 C C . VAL A 1 94 ? 0.817 1.463 -12.320 1.00 41.16 94 VAL A C 1
ATOM 779 O O . VAL A 1 94 ? 0.521 2.408 -13.085 1.00 41.16 94 VAL A O 1
#